Protein AF-A0A5B6VY04-F1 (afdb_monomer)

Structure (mmCIF, N/CA/C/O backbone):
data_AF-A0A5B6VY04-F1
#
_entry.id   AF-A0A5B6VY04-F1
#
loop_
_atom_site.group_PDB
_atom_site.id
_atom_site.type_symbol
_atom_site.label_atom_id
_atom_site.label_alt_id
_atom_site.label_comp_id
_atom_site.label_asym_id
_atom_site.label_entity_id
_atom_site.label_seq_id
_atom_site.pdbx_PDB_ins_code
_atom_site.Cartn_x
_atom_site.Cartn_y
_atom_site.Cartn_z
_atom_site.occupancy
_atom_site.B_iso_or_equiv
_atom_site.auth_seq_id
_atom_site.auth_comp_id
_atom_site.auth_asym_id
_atom_site.auth_atom_id
_atom_site.pdbx_PDB_model_num
ATOM 1 N N . MET A 1 1 ? 20.779 -2.664 -27.221 1.00 82.69 1 MET A N 1
ATOM 2 C CA . MET A 1 1 ? 20.864 -3.808 -26.278 1.00 82.69 1 MET A CA 1
ATOM 3 C C . MET A 1 1 ? 19.787 -3.794 -25.180 1.00 82.69 1 MET A C 1
ATOM 5 O O . MET A 1 1 ? 19.061 -4.775 -25.083 1.00 82.69 1 MET A O 1
ATOM 9 N N . LYS A 1 2 ? 19.597 -2.709 -24.399 1.00 83.19 2 LYS A N 1
ATOM 10 C CA . LYS A 1 2 ? 18.601 -2.647 -23.292 1.00 83.19 2 LYS A CA 1
ATOM 11 C C . LYS A 1 2 ? 17.165 -3.056 -23.679 1.00 83.19 2 LYS A C 1
ATOM 13 O O . LYS A 1 2 ? 16.567 -3.862 -22.976 1.00 83.19 2 LYS A O 1
ATOM 18 N N . ALA A 1 3 ? 16.623 -2.553 -24.791 1.00 85.31 3 ALA A N 1
ATOM 19 C CA . ALA A 1 3 ? 15.257 -2.883 -25.227 1.00 85.31 3 ALA A CA 1
ATOM 20 C C . ALA A 1 3 ? 15.084 -4.369 -25.603 1.00 85.31 3 ALA A C 1
ATOM 22 O O . ALA A 1 3 ? 14.096 -4.995 -25.230 1.00 85.31 3 ALA A O 1
ATOM 23 N N . ILE A 1 4 ? 16.084 -4.946 -26.279 1.00 89.31 4 ILE A N 1
ATOM 24 C CA . ILE A 1 4 ? 16.103 -6.364 -26.671 1.00 89.31 4 ILE A CA 1
ATOM 25 C C . ILE A 1 4 ? 16.145 -7.257 -25.424 1.00 89.31 4 ILE A C 1
ATOM 27 O O . ILE A 1 4 ? 15.374 -8.207 -25.324 1.00 89.31 4 ILE A O 1
ATOM 31 N N . MET A 1 5 ? 16.981 -6.913 -24.437 1.00 91.88 5 MET A N 1
ATOM 32 C CA . MET A 1 5 ? 17.052 -7.647 -23.170 1.00 91.88 5 MET A CA 1
ATOM 33 C C . MET A 1 5 ? 15.752 -7.546 -22.369 1.00 91.88 5 MET A C 1
ATOM 35 O O . MET A 1 5 ? 15.272 -8.558 -21.868 1.00 91.88 5 MET A O 1
ATOM 39 N N . ARG A 1 6 ? 15.128 -6.361 -22.304 1.00 86.56 6 ARG A N 1
ATOM 40 C CA . ARG A 1 6 ? 13.815 -6.209 -21.660 1.00 86.56 6 ARG A CA 1
ATOM 41 C C . ARG A 1 6 ? 12.765 -7.101 -22.317 1.00 86.56 6 ARG A C 1
ATOM 43 O O . ARG A 1 6 ? 12.099 -7.844 -21.615 1.00 86.56 6 ARG A O 1
ATOM 50 N N . ARG A 1 7 ? 12.666 -7.099 -23.650 1.00 85.06 7 ARG A N 1
ATOM 51 C CA . ARG A 1 7 ? 11.700 -7.944 -24.373 1.00 85.06 7 ARG A CA 1
ATOM 52 C C . ARG A 1 7 ? 11.934 -9.444 -24.157 1.00 85.06 7 ARG A C 1
ATOM 54 O O . ARG A 1 7 ? 10.979 -10.209 -24.198 1.00 85.06 7 ARG A O 1
ATOM 61 N N . ARG A 1 8 ? 13.187 -9.863 -23.954 1.00 91.50 8 ARG A N 1
ATOM 62 C CA . ARG A 1 8 ? 13.555 -11.273 -23.766 1.00 91.50 8 ARG A CA 1
ATOM 63 C C . ARG A 1 8 ? 13.350 -11.772 -22.335 1.00 91.50 8 ARG A C 1
ATOM 65 O O . ARG A 1 8 ? 12.993 -12.929 -22.159 1.00 91.50 8 ARG A O 1
ATOM 72 N N . PHE A 1 9 ? 13.608 -10.925 -21.340 1.00 91.44 9 PHE A N 1
ATOM 73 C CA . PHE A 1 9 ? 13.676 -11.338 -19.934 1.00 91.44 9 PHE A CA 1
ATOM 74 C C . PHE A 1 9 ? 12.564 -10.769 -19.050 1.00 91.44 9 PHE A C 1
ATOM 76 O O . PHE A 1 9 ? 12.392 -11.241 -17.931 1.00 91.44 9 PHE A O 1
ATOM 83 N N . ILE A 1 10 ? 11.808 -9.774 -19.519 1.00 89.88 10 ILE A N 1
ATOM 84 C CA . ILE A 1 10 ? 10.696 -9.186 -18.768 1.00 89.88 10 ILE A CA 1
ATOM 85 C C . ILE A 1 10 ? 9.379 -9.691 -19.364 1.00 89.88 10 ILE A C 1
ATOM 87 O O . ILE A 1 10 ? 9.084 -9.388 -20.523 1.00 89.88 10 ILE A O 1
ATOM 91 N N . PRO A 1 11 ? 8.564 -10.430 -18.593 1.00 92.31 11 PRO A N 1
ATOM 92 C CA . PRO A 1 11 ? 7.239 -10.832 -19.037 1.00 92.31 11 PRO A CA 1
ATOM 93 C C . PRO A 1 11 ? 6.344 -9.630 -19.360 1.00 92.31 11 PRO A C 1
ATOM 95 O O . PRO A 1 11 ? 6.415 -8.589 -18.708 1.00 92.31 11 PRO A O 1
ATOM 98 N N . ASN A 1 12 ? 5.435 -9.790 -20.323 1.00 87.81 12 ASN A N 1
ATOM 99 C CA . ASN A 1 12 ? 4.486 -8.741 -20.720 1.00 87.81 12 ASN A CA 1
ATOM 100 C C . ASN A 1 12 ? 3.557 -8.278 -19.576 1.00 87.81 12 ASN A C 1
ATOM 102 O O . ASN A 1 12 ? 3.060 -7.156 -19.606 1.00 87.81 12 ASN A O 1
ATOM 106 N N . TYR A 1 13 ? 3.356 -9.108 -18.550 1.00 90.62 13 TYR A N 1
ATOM 107 C CA . TYR A 1 13 ? 2.556 -8.801 -17.363 1.00 90.62 13 TYR A CA 1
ATOM 108 C C . TYR A 1 13 ? 3.348 -8.157 -16.215 1.00 90.62 13 TYR A C 1
ATOM 110 O O . TYR A 1 13 ? 2.749 -7.778 -15.212 1.00 90.62 13 TYR A O 1
ATOM 118 N N . TYR A 1 14 ? 4.668 -7.985 -16.345 1.00 90.38 14 TYR A N 1
ATOM 119 C CA . TYR A 1 14 ? 5.529 -7.487 -15.266 1.00 90.38 14 TYR A CA 1
ATOM 120 C C . TYR A 1 14 ? 5.067 -6.138 -14.701 1.00 90.38 14 TYR A C 1
ATOM 122 O O . TYR A 1 14 ? 4.967 -5.970 -13.488 1.00 90.38 14 TYR A O 1
AT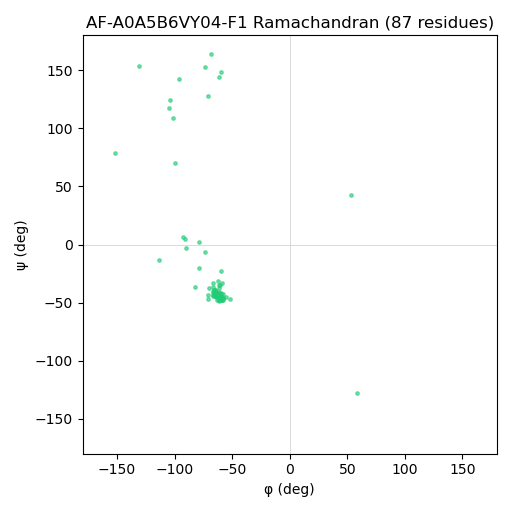OM 130 N N . GLN A 1 15 ? 4.717 -5.194 -15.577 1.00 89.44 15 GLN A N 1
ATOM 131 C CA . GLN A 1 15 ? 4.245 -3.875 -15.155 1.00 89.44 15 GLN A CA 1
ATOM 132 C C . GLN A 1 15 ? 2.917 -3.955 -14.390 1.00 89.44 15 GLN A C 1
ATOM 134 O O . GLN A 1 15 ? 2.727 -3.271 -13.388 1.00 89.44 15 GLN A O 1
ATOM 139 N N . ARG A 1 16 ? 2.003 -4.822 -14.839 1.00 91.56 16 ARG A N 1
ATOM 140 C CA . ARG A 1 16 ? 0.719 -5.049 -14.166 1.00 91.56 16 ARG A CA 1
ATOM 141 C C . ARG A 1 16 ? 0.931 -5.624 -12.769 1.00 91.56 16 ARG A C 1
ATOM 143 O O . ARG A 1 16 ? 0.265 -5.192 -11.835 1.00 91.56 16 ARG A O 1
ATOM 150 N N . ASP A 1 17 ? 1.861 -6.560 -12.622 1.00 94.25 17 ASP A N 1
ATOM 151 C CA . ASP A 1 17 ? 2.173 -7.165 -11.328 1.00 94.25 17 ASP A CA 1
ATOM 152 C C . ASP A 1 17 ? 2.804 -6.157 -10.363 1.00 94.25 17 ASP A C 1
ATOM 154 O O . ASP A 1 17 ? 2.495 -6.180 -9.174 1.00 94.25 17 ASP A O 1
ATOM 158 N N . LEU A 1 18 ? 3.647 -5.245 -10.858 1.00 92.44 18 LEU A N 1
ATOM 159 C CA . LEU A 1 18 ? 4.193 -4.148 -10.055 1.00 92.44 18 LEU A CA 1
ATOM 160 C C . LEU A 1 18 ? 3.099 -3.196 -9.569 1.00 92.44 18 LEU A C 1
ATOM 162 O O . LEU A 1 18 ? 3.029 -2.912 -8.375 1.00 92.44 18 LEU A O 1
ATOM 166 N N . ASN A 1 19 ? 2.211 -2.768 -10.467 1.00 89.50 19 ASN A N 1
ATOM 167 C CA . ASN A 1 19 ? 1.086 -1.906 -10.107 1.00 89.50 19 ASN A CA 1
ATOM 168 C C . ASN A 1 19 ? 0.164 -2.597 -9.097 1.00 89.50 19 ASN A C 1
ATOM 170 O O . ASN A 1 19 ? -0.244 -1.987 -8.113 1.00 89.50 19 ASN A O 1
ATOM 174 N N . LYS A 1 20 ? -0.122 -3.888 -9.301 1.00 91.56 20 LYS A N 1
ATOM 175 C CA . LYS A 1 20 ? -0.933 -4.676 -8.372 1.00 91.56 20 LYS A CA 1
ATOM 176 C C . LYS A 1 20 ? -0.273 -4.766 -6.998 1.00 91.56 20 LYS A C 1
ATOM 178 O O . LYS A 1 20 ? -0.953 -4.550 -6.006 1.00 91.56 20 LYS A O 1
ATOM 183 N N . LYS A 1 21 ? 1.037 -5.034 -6.936 1.00 91.38 21 LYS A N 1
ATOM 184 C CA . LYS A 1 21 ? 1.791 -5.063 -5.672 1.00 91.38 21 LYS A CA 1
ATOM 185 C C . LYS A 1 21 ? 1.703 -3.737 -4.922 1.00 91.38 21 LYS A C 1
ATOM 187 O O . LYS A 1 21 ? 1.512 -3.771 -3.715 1.00 91.38 21 LYS A O 1
ATOM 192 N N . LEU A 1 22 ? 1.818 -2.608 -5.625 1.00 89.38 22 LEU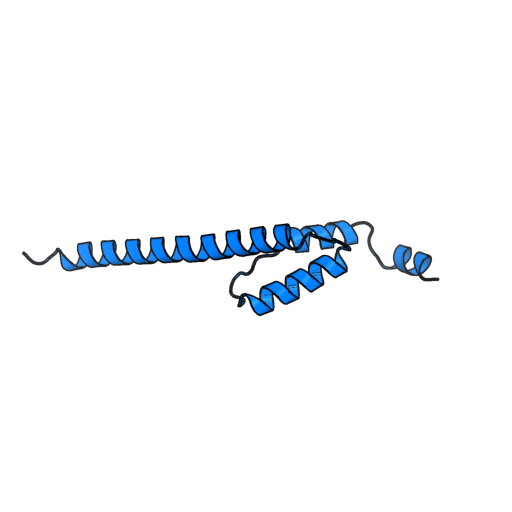 A N 1
ATOM 193 C CA . LEU A 1 22 ? 1.671 -1.279 -5.026 1.00 89.38 22 LEU A CA 1
ATOM 194 C C . LEU A 1 22 ? 0.242 -1.047 -4.507 1.00 89.38 22 LEU A C 1
ATOM 196 O O . LEU A 1 22 ? 0.070 -0.588 -3.387 1.00 89.38 22 LEU A O 1
ATOM 200 N N . GLN A 1 23 ? -0.782 -1.413 -5.285 1.00 87.31 23 GLN A N 1
ATOM 201 C CA . GLN A 1 23 ? -2.189 -1.236 -4.899 1.00 87.31 23 GLN A CA 1
ATOM 202 C C . GLN A 1 23 ? -2.617 -2.107 -3.716 1.00 87.31 23 GLN A C 1
ATOM 204 O O . GLN A 1 23 ? -3.477 -1.706 -2.940 1.00 87.31 23 GLN A O 1
ATOM 209 N N . THR A 1 24 ? -2.055 -3.309 -3.591 1.00 90.25 24 THR A N 1
ATOM 210 C CA . THR A 1 24 ? -2.349 -4.224 -2.480 1.00 90.25 24 THR A CA 1
ATOM 211 C C . THR A 1 24 ? -1.379 -4.061 -1.313 1.00 90.25 24 THR A C 1
ATOM 213 O O . THR A 1 24 ? -1.386 -4.896 -0.409 1.00 90.25 24 THR A O 1
ATOM 216 N N . LEU A 1 25 ? -0.491 -3.064 -1.354 1.00 89.81 25 LEU A N 1
ATOM 217 C CA . LEU A 1 25 ? 0.455 -2.822 -0.278 1.00 89.81 25 LEU A CA 1
ATOM 218 C C . LEU A 1 25 ? -0.299 -2.272 0.935 1.00 89.81 25 LEU A C 1
ATOM 220 O O . LEU A 1 25 ? -1.032 -1.295 0.832 1.00 89.81 25 LEU A O 1
ATOM 224 N N . THR A 1 26 ? -0.094 -2.912 2.079 1.00 89.44 26 THR A N 1
ATOM 225 C CA . THR A 1 26 ? -0.647 -2.509 3.375 1.00 89.44 26 THR A CA 1
ATOM 226 C C . THR A 1 26 ? 0.473 -2.497 4.407 1.00 89.44 26 THR A C 1
ATOM 228 O O . THR A 1 26 ? 1.430 -3.276 4.293 1.00 89.44 26 THR A O 1
ATOM 231 N N . GLN A 1 27 ? 0.331 -1.691 5.453 1.00 87.38 27 GLN A N 1
ATOM 232 C CA . GLN A 1 27 ? 1.251 -1.644 6.585 1.00 87.38 27 GLN A CA 1
ATOM 233 C C . GLN A 1 27 ? 1.367 -3.019 7.264 1.00 87.38 27 GLN A C 1
ATOM 235 O O . GLN A 1 27 ? 2.472 -3.503 7.529 1.00 87.38 27 GLN A O 1
ATOM 240 N N . GLY A 1 28 ? 0.231 -3.682 7.509 1.00 87.12 28 GLY A N 1
ATOM 241 C CA . GLY A 1 28 ? 0.189 -4.931 8.272 1.00 87.12 28 GLY A CA 1
ATOM 242 C C . GLY A 1 28 ? 0.777 -4.741 9.675 1.00 87.12 28 GLY A C 1
ATOM 243 O O . GLY A 1 28 ? 0.398 -3.816 10.384 1.00 87.12 28 GLY A O 1
ATOM 244 N N . ASN A 1 29 ? 1.737 -5.588 10.056 1.00 87.19 29 ASN A N 1
ATOM 245 C CA . ASN A 1 29 ? 2.423 -5.511 11.356 1.00 87.19 29 ASN A CA 1
ATOM 246 C C . ASN A 1 29 ? 3.702 -4.650 11.332 1.00 87.19 29 ASN A C 1
ATOM 248 O O . ASN A 1 29 ? 4.441 -4.625 12.316 1.00 87.19 29 ASN A O 1
ATOM 252 N N . LYS A 1 30 ? 4.019 -3.997 10.207 1.00 88.25 30 LYS A N 1
ATOM 253 C CA . LYS A 1 30 ? 5.218 -3.155 10.087 1.00 88.25 30 LYS A CA 1
ATOM 254 C C . LYS A 1 30 ? 5.010 -1.852 10.851 1.00 88.25 30 LYS A C 1
ATOM 256 O O . LYS A 1 30 ? 3.885 -1.363 10.977 1.00 88.25 30 LYS A O 1
ATOM 261 N N . ASN A 1 31 ? 6.097 -1.246 11.317 1.00 87.94 31 ASN A N 1
ATOM 262 C CA . ASN A 1 31 ? 6.027 0.146 11.748 1.00 87.94 31 ASN A CA 1
ATOM 263 C C . ASN A 1 31 ? 5.796 1.065 10.526 1.00 87.94 31 ASN A C 1
ATOM 265 O O . ASN A 1 31 ? 5.964 0.664 9.371 1.00 87.94 31 ASN A O 1
ATOM 269 N N . VAL A 1 32 ? 5.387 2.303 10.799 1.00 84.69 32 VAL A N 1
ATOM 270 C CA . VAL A 1 32 ? 5.027 3.295 9.773 1.00 84.69 32 VAL A CA 1
ATOM 271 C C . VAL A 1 32 ? 6.216 3.623 8.858 1.00 84.69 32 VAL A C 1
ATOM 273 O O . VAL A 1 32 ? 6.027 3.820 7.660 1.00 84.69 32 VAL A O 1
ATOM 276 N N . GLU A 1 33 ? 7.438 3.643 9.395 1.00 88.25 33 GLU A N 1
ATOM 277 C CA . GLU A 1 33 ? 8.651 3.989 8.649 1.00 88.25 33 GLU A CA 1
ATOM 278 C C . GLU A 1 33 ? 9.042 2.900 7.638 1.00 88.25 33 GLU A C 1
ATOM 280 O O . GLU A 1 33 ? 9.298 3.196 6.470 1.00 88.25 33 GLU A O 1
ATOM 285 N N . ASP A 1 34 ? 9.047 1.636 8.059 1.00 92.19 34 ASP A N 1
ATOM 286 C CA . ASP A 1 34 ? 9.368 0.496 7.198 1.00 92.19 34 ASP A CA 1
ATOM 287 C C . ASP A 1 34 ? 8.326 0.332 6.091 1.00 92.19 34 ASP A C 1
ATOM 289 O O . ASP A 1 34 ? 8.670 0.078 4.934 1.00 92.19 34 ASP A O 1
ATOM 293 N N . TYR A 1 35 ? 7.052 0.548 6.423 1.00 90.56 35 TYR A N 1
ATOM 294 C CA . TYR A 1 35 ? 5.980 0.576 5.436 1.00 90.56 35 TYR A CA 1
ATOM 295 C C . TYR A 1 35 ? 6.171 1.702 4.408 1.00 90.56 35 TYR A C 1
ATOM 297 O O . TYR A 1 35 ? 6.066 1.453 3.206 1.00 90.56 35 TYR A O 1
ATOM 305 N N . HIS A 1 36 ? 6.521 2.913 4.855 1.00 88.06 36 HIS A N 1
ATOM 306 C CA . HIS A 1 36 ? 6.782 4.046 3.963 1.00 88.06 36 HIS A CA 1
ATOM 307 C C . HIS A 1 36 ? 7.922 3.762 2.986 1.00 88.06 36 HIS A C 1
ATOM 309 O O . HIS A 1 36 ? 7.756 3.944 1.780 1.00 88.06 36 HIS A O 1
ATOM 315 N N . LYS A 1 37 ? 9.051 3.244 3.480 1.00 92.12 37 LYS A N 1
ATOM 316 C CA . LYS A 1 37 ? 10.202 2.892 2.635 1.00 92.12 37 LYS A CA 1
ATOM 317 C C . LYS A 1 37 ? 9.833 1.852 1.577 1.00 92.12 37 LYS A C 1
ATOM 319 O O . LYS A 1 37 ? 10.224 1.975 0.417 1.00 92.12 37 LYS A O 1
ATOM 324 N N . GLU A 1 38 ? 9.075 0.822 1.950 1.00 92.69 38 GLU A N 1
ATOM 325 C CA . GLU A 1 38 ? 8.645 -0.209 1.001 1.00 92.69 38 GLU A CA 1
ATOM 326 C C . GLU A 1 38 ? 7.698 0.346 -0.067 1.00 92.69 38 GLU A C 1
ATOM 328 O O . GLU A 1 38 ? 7.819 0.001 -1.246 1.00 92.69 38 GLU A O 1
ATOM 333 N N . MET A 1 39 ? 6.798 1.241 0.331 1.00 90.69 39 MET A N 1
ATOM 334 C CA . MET A 1 39 ? 5.894 1.932 -0.576 1.00 90.69 39 MET A CA 1
ATOM 335 C C . MET A 1 39 ? 6.653 2.826 -1.565 1.00 90.69 39 MET A C 1
ATOM 337 O O . MET A 1 39 ? 6.391 2.745 -2.764 1.00 90.69 39 MET A O 1
ATOM 341 N N . GLU A 1 40 ? 7.644 3.603 -1.115 1.00 90.88 40 GLU A N 1
ATOM 342 C CA . GLU A 1 40 ? 8.515 4.394 -2.001 1.00 90.88 40 GLU A CA 1
ATOM 343 C C . GLU A 1 40 ? 9.234 3.512 -3.028 1.00 90.88 40 GLU A C 1
ATOM 345 O O . GLU A 1 40 ? 9.221 3.792 -4.230 1.00 90.88 40 GLU A O 1
ATOM 350 N N . ILE A 1 41 ? 9.793 2.384 -2.583 1.00 92.56 41 ILE A N 1
ATOM 351 C CA . ILE A 1 41 ? 10.441 1.413 -3.472 1.00 92.56 41 ILE A CA 1
ATOM 352 C C . ILE A 1 41 ? 9.440 0.841 -4.488 1.00 92.56 41 ILE A C 1
ATOM 354 O O . ILE A 1 41 ? 9.783 0.659 -5.662 1.00 92.56 41 ILE A O 1
ATOM 358 N N . ALA A 1 42 ? 8.214 0.536 -4.061 1.00 91.75 42 ALA A N 1
ATOM 359 C CA . ALA A 1 42 ? 7.170 0.011 -4.934 1.00 91.75 42 ALA A CA 1
ATOM 360 C C . ALA A 1 42 ? 6.731 1.040 -5.991 1.00 91.75 42 ALA A C 1
ATOM 362 O O . ALA A 1 42 ? 6.613 0.671 -7.161 1.00 91.75 4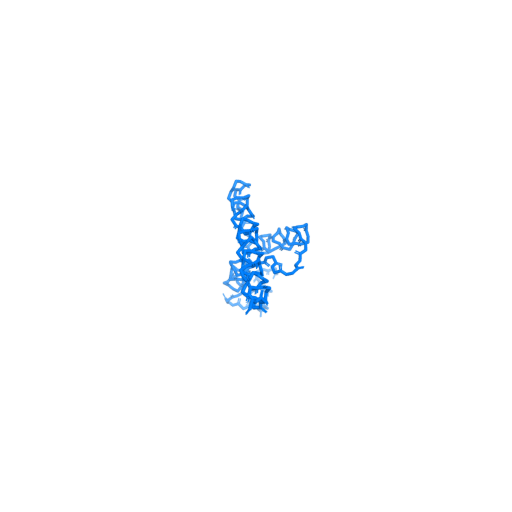2 ALA A O 1
ATOM 363 N N . MET A 1 43 ? 6.582 2.316 -5.620 1.00 91.00 43 MET A N 1
ATOM 364 C CA . MET A 1 43 ? 6.266 3.414 -6.546 1.00 91.00 43 MET A CA 1
ATOM 365 C C . MET A 1 43 ? 7.358 3.603 -7.603 1.00 91.00 43 MET A C 1
ATOM 367 O O . MET A 1 43 ? 7.061 3.597 -8.800 1.00 91.00 43 MET A O 1
ATOM 371 N N . ILE A 1 44 ? 8.631 3.646 -7.186 1.00 91.62 44 ILE A N 1
ATOM 372 C CA . ILE A 1 44 ? 9.777 3.760 -8.104 1.00 91.62 44 ILE A CA 1
ATOM 373 C C . ILE A 1 44 ? 9.798 2.588 -9.091 1.00 91.62 44 ILE A C 1
ATOM 375 O O . ILE A 1 44 ? 9.977 2.777 -10.294 1.00 91.62 44 ILE A O 1
ATOM 379 N N . ARG A 1 45 ? 9.586 1.356 -8.607 1.00 90.75 45 ARG A N 1
ATOM 380 C CA . ARG A 1 45 ? 9.566 0.161 -9.468 1.00 90.75 45 ARG A CA 1
ATOM 381 C C . ARG A 1 45 ? 8.405 0.182 -10.453 1.00 90.75 45 ARG A C 1
ATOM 383 O O . ARG A 1 45 ? 8.602 -0.192 -11.606 1.00 90.75 45 ARG A O 1
ATOM 390 N N . ALA A 1 46 ? 7.227 0.609 -10.006 1.00 89.94 46 ALA A N 1
ATOM 391 C CA . ALA A 1 46 ? 6.039 0.756 -10.836 1.00 89.94 46 ALA A CA 1
ATOM 392 C C . ALA A 1 46 ? 6.114 1.972 -11.779 1.00 89.94 46 ALA A C 1
ATOM 394 O O . ALA A 1 46 ? 5.257 2.101 -12.649 1.00 89.94 46 ALA A O 1
ATOM 395 N N . ASN A 1 47 ? 7.140 2.824 -11.665 1.00 88.50 47 ASN A N 1
ATOM 396 C CA . ASN A 1 47 ? 7.245 4.087 -12.398 1.00 88.50 47 ASN A CA 1
ATOM 397 C C . ASN A 1 47 ? 5.990 4.960 -12.198 1.00 88.50 47 ASN A C 1
ATOM 399 O O . ASN A 1 47 ? 5.439 5.513 -13.151 1.00 88.50 47 ASN A O 1
ATOM 403 N N . VAL A 1 48 ? 5.515 5.005 -10.953 1.00 84.06 48 VAL A N 1
ATOM 404 C CA . VAL A 1 48 ? 4.377 5.807 -10.514 1.00 84.06 48 VAL A CA 1
ATOM 405 C C . VAL A 1 48 ? 4.920 7.005 -9.750 1.00 84.06 48 VAL A C 1
ATOM 407 O O . VAL A 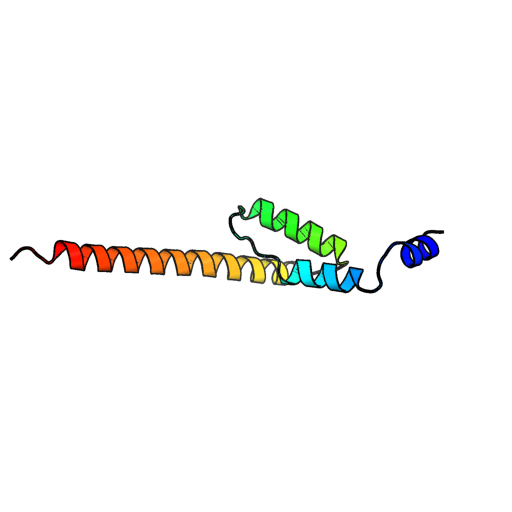1 48 ? 5.651 6.838 -8.776 1.00 84.06 48 VAL A O 1
ATOM 410 N N . GLU A 1 49 ? 4.537 8.199 -10.184 1.00 81.50 49 GLU A N 1
ATOM 411 C CA . GLU A 1 49 ? 4.692 9.423 -9.406 1.00 81.50 49 GLU A CA 1
ATOM 412 C C . GLU A 1 49 ? 3.330 9.754 -8.799 1.00 81.50 49 GLU A C 1
ATOM 414 O O . GLU A 1 49 ? 2.384 10.095 -9.509 1.00 81.50 49 GLU A O 1
ATOM 419 N N . GLU A 1 50 ? 3.210 9.591 -7.485 1.00 78.75 50 GLU A N 1
ATOM 420 C CA . GLU A 1 50 ? 2.053 10.065 -6.733 1.00 78.75 50 GLU A CA 1
ATOM 421 C C . GLU A 1 50 ? 2.361 11.424 -6.118 1.00 78.75 50 GLU A C 1
ATOM 423 O O . GLU A 1 50 ? 3.464 11.673 -5.628 1.00 78.75 50 GLU A O 1
ATOM 428 N N . ASP A 1 51 ? 1.355 12.297 -6.098 1.00 81.88 51 ASP A N 1
ATOM 429 C CA . ASP A 1 51 ? 1.451 13.528 -5.331 1.00 81.88 51 ASP A CA 1
ATOM 430 C C . ASP A 1 51 ? 1.626 13.212 -3.837 1.00 81.88 51 ASP A C 1
ATOM 432 O O . ASP A 1 51 ? 1.036 12.272 -3.283 1.00 81.88 51 ASP A O 1
ATOM 436 N N . ARG A 1 52 ? 2.413 14.045 -3.154 1.00 72.94 52 ARG A N 1
ATOM 437 C CA . ARG A 1 52 ? 2.702 13.883 -1.726 1.00 72.94 52 ARG A CA 1
ATOM 438 C C . ARG A 1 52 ? 1.420 13.898 -0.893 1.00 72.94 52 ARG A C 1
ATOM 440 O O . ARG A 1 52 ? 1.341 13.193 0.114 1.00 72.94 52 ARG A O 1
ATOM 447 N N . LYS A 1 53 ? 0.408 14.669 -1.307 1.00 75.69 53 LYS A N 1
ATOM 448 C CA . LYS A 1 53 ? -0.892 14.711 -0.631 1.00 75.69 53 LYS A CA 1
ATOM 449 C C . LYS A 1 53 ? -1.641 13.386 -0.761 1.00 75.69 53 LYS A C 1
ATOM 451 O O . LYS A 1 53 ? -2.127 12.886 0.247 1.00 75.69 53 LYS A O 1
ATOM 456 N N . ALA A 1 54 ? -1.669 12.788 -1.953 1.00 80.19 54 ALA A N 1
ATOM 457 C CA . ALA A 1 54 ? -2.313 11.492 -2.185 1.00 80.19 54 ALA A CA 1
ATOM 458 C C . ALA A 1 54 ? -1.650 10.377 -1.359 1.00 80.19 54 ALA A C 1
ATOM 460 O O . ALA A 1 54 ? -2.328 9.573 -0.718 1.00 80.19 54 ALA A O 1
ATOM 461 N N . THR A 1 55 ? -0.316 10.395 -1.295 1.00 80.00 55 THR A N 1
ATOM 462 C CA . THR A 1 55 ? 0.449 9.494 -0.425 1.00 80.00 55 THR A CA 1
ATOM 463 C C . THR A 1 55 ? 0.054 9.659 1.048 1.00 80.00 55 THR A C 1
ATOM 465 O O . THR A 1 55 ? -0.188 8.674 1.747 1.00 80.00 55 THR A O 1
ATOM 468 N N . MET A 1 56 ? -0.044 10.905 1.522 1.00 75.31 56 MET A N 1
ATOM 469 C CA . MET A 1 56 ? -0.402 11.218 2.907 1.00 75.31 56 MET A CA 1
ATOM 470 C C . MET A 1 56 ? -1.844 10.818 3.246 1.00 75.31 56 MET A C 1
ATOM 472 O O . MET A 1 56 ? -2.092 10.280 4.321 1.00 75.31 56 MET A O 1
ATOM 476 N N . GLU A 1 57 ? -2.796 11.036 2.336 1.00 83.81 57 GLU A N 1
ATOM 477 C CA . GLU A 1 57 ? -4.195 10.632 2.518 1.00 83.81 57 GLU A CA 1
ATOM 478 C C . GLU A 1 57 ? -4.326 9.112 2.684 1.00 83.81 57 GLU A C 1
ATOM 480 O O . GLU A 1 57 ? -5.028 8.655 3.590 1.00 83.81 57 GLU A O 1
ATOM 485 N N . ARG A 1 58 ? -3.591 8.324 1.884 1.00 81.56 58 ARG A N 1
ATOM 486 C CA . ARG A 1 58 ? -3.529 6.860 2.038 1.00 81.56 58 ARG A CA 1
ATOM 487 C C . ARG A 1 58 ? -2.978 6.459 3.410 1.00 81.56 58 ARG A C 1
ATOM 489 O O . ARG A 1 58 ? -3.591 5.641 4.092 1.00 81.56 58 ARG A O 1
ATOM 496 N N . PHE A 1 59 ? -1.867 7.066 3.832 1.00 80.94 59 PHE A N 1
ATOM 497 C CA . PHE A 1 59 ? -1.262 6.818 5.146 1.00 80.94 59 PHE A CA 1
ATOM 498 C C . PHE A 1 59 ? -2.224 7.110 6.301 1.00 80.94 59 PHE A C 1
ATOM 500 O O . PHE A 1 59 ? -2.392 6.292 7.206 1.00 80.94 59 PHE A O 1
ATOM 507 N N . LEU A 1 60 ? -2.880 8.270 6.261 1.00 81.38 60 LEU A N 1
ATOM 508 C CA . LEU A 1 60 ? -3.818 8.689 7.299 1.00 81.38 60 LEU A CA 1
ATOM 509 C C . LEU A 1 60 ? -5.048 7.784 7.358 1.00 81.38 60 LEU A C 1
ATOM 511 O O . LEU A 1 60 ? -5.509 7.470 8.454 1.00 81.38 60 LEU A O 1
ATOM 515 N N . ALA A 1 61 ? -5.564 7.340 6.209 1.00 83.81 61 ALA A N 1
ATOM 516 C CA . ALA A 1 61 ? -6.688 6.412 6.163 1.00 83.81 61 ALA A CA 1
ATOM 517 C C . ALA A 1 61 ? -6.352 5.080 6.854 1.00 83.81 61 ALA A C 1
ATOM 519 O O . ALA A 1 61 ? -7.155 4.568 7.635 1.00 83.81 61 ALA A O 1
ATOM 520 N N . GLU A 1 62 ? -5.157 4.539 6.618 1.00 80.75 62 GLU A N 1
ATOM 521 C CA . GLU A 1 62 ? -4.731 3.264 7.199 1.00 80.75 62 GLU A CA 1
ATOM 522 C C . GLU A 1 62 ? -4.472 3.372 8.711 1.00 80.75 62 GLU A C 1
ATOM 524 O O . GLU A 1 62 ? -4.983 2.555 9.480 1.00 80.75 62 GLU A O 1
ATOM 529 N N . ILE A 1 63 ? -3.805 4.441 9.165 1.00 80.62 63 ILE A N 1
ATOM 530 C CA . ILE A 1 63 ? -3.610 4.714 10.600 1.00 80.62 63 ILE A CA 1
ATOM 531 C C . ILE A 1 63 ? -4.955 4.928 11.303 1.00 80.62 63 ILE A C 1
ATOM 533 O O . ILE A 1 63 ? -5.199 4.356 12.366 1.00 80.62 63 ILE A O 1
ATOM 537 N N . ALA A 1 64 ? -5.859 5.714 10.711 1.00 83.25 64 ALA A N 1
ATOM 538 C CA . ALA A 1 64 ? -7.184 5.942 11.278 1.00 83.25 64 ALA A CA 1
ATOM 539 C C . ALA A 1 64 ? -7.982 4.638 11.411 1.00 83.25 64 ALA A C 1
ATOM 541 O O . ALA A 1 64 ? -8.726 4.480 12.380 1.00 83.25 64 ALA A O 1
ATOM 542 N N . ASN A 1 65 ? -7.821 3.693 10.481 1.00 83.12 65 ASN A N 1
ATOM 543 C CA . ASN A 1 65 ? -8.448 2.378 10.579 1.00 83.12 65 ASN A CA 1
ATOM 544 C C . ASN A 1 65 ? -7.883 1.563 11.751 1.00 83.12 65 ASN A C 1
ATOM 546 O O . ASN A 1 65 ? -8.667 0.988 12.505 1.00 83.12 65 ASN A O 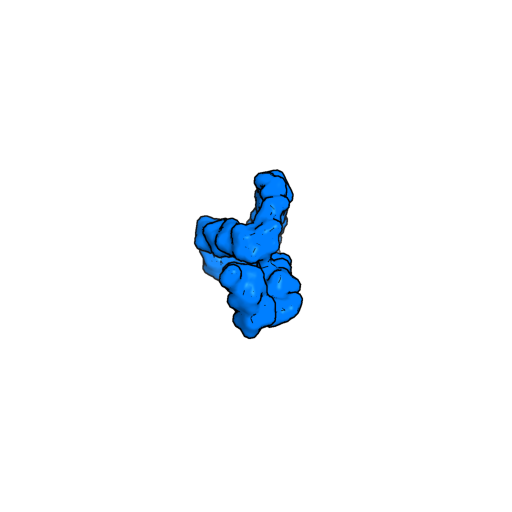1
ATOM 550 N N . VAL A 1 66 ? -6.560 1.564 11.959 1.00 81.50 66 VAL A N 1
ATOM 551 C CA . VAL A 1 66 ? -5.922 0.880 13.100 1.00 81.50 66 VAL A CA 1
ATOM 552 C C . VAL A 1 66 ? -6.398 1.464 14.433 1.00 81.50 66 VAL A C 1
ATOM 554 O O . VAL A 1 66 ? -6.842 0.716 15.302 1.00 81.50 66 VAL A O 1
ATOM 557 N N . VAL A 1 67 ? -6.388 2.794 14.574 1.00 82.06 67 VAL A N 1
ATOM 558 C CA . VAL A 1 67 ? -6.833 3.476 15.803 1.00 82.06 67 VAL A CA 1
ATOM 559 C C . VAL A 1 67 ? -8.307 3.178 16.094 1.00 82.06 67 VAL A C 1
ATOM 561 O O . VAL A 1 67 ? -8.658 2.799 17.210 1.00 82.06 67 VAL A O 1
ATOM 564 N N . LYS A 1 68 ? -9.184 3.273 15.086 1.00 81.94 68 LYS A N 1
ATOM 565 C CA . LYS A 1 68 ? -10.614 2.955 15.248 1.00 81.94 68 LYS A CA 1
ATOM 566 C C . LYS A 1 68 ? -10.844 1.502 15.669 1.00 81.94 68 LYS A C 1
ATOM 568 O O . LYS A 1 68 ? -11.673 1.252 16.543 1.00 81.94 68 LYS A O 1
ATOM 573 N N . LEU A 1 69 ? -10.123 0.553 15.067 1.00 84.62 69 LEU A N 1
ATOM 574 C CA . LEU A 1 69 ? -10.219 -0.864 15.425 1.00 84.62 69 LEU A CA 1
ATOM 575 C C . LEU A 1 69 ? -9.762 -1.113 16.863 1.00 84.62 69 LEU A C 1
ATOM 577 O O . LEU A 1 69 ? -10.443 -1.828 17.596 1.00 84.62 69 LEU A O 1
ATOM 581 N N . GLN A 1 70 ? -8.661 -0.490 17.287 1.00 84.50 70 GLN A N 1
ATOM 582 C CA . GLN A 1 70 ? -8.176 -0.606 18.660 1.00 84.50 70 GLN A CA 1
ATOM 583 C C . GLN A 1 70 ? -9.220 -0.107 19.669 1.00 84.50 70 GLN A C 1
ATOM 585 O O . GLN A 1 70 ? -9.541 -0.823 20.615 1.00 84.50 70 GLN A O 1
ATOM 590 N N . HIS A 1 71 ? -9.826 1.058 19.424 1.00 86.62 71 HIS A N 1
ATOM 591 C CA . HIS A 1 71 ? -10.868 1.606 20.300 1.00 86.62 71 HIS A CA 1
ATOM 592 C C . HIS A 1 71 ? -12.096 0.680 20.390 1.00 86.62 71 HIS A C 1
ATOM 594 O O . HIS A 1 71 ? -12.689 0.523 21.458 1.00 86.62 71 HIS A O 1
ATOM 600 N N .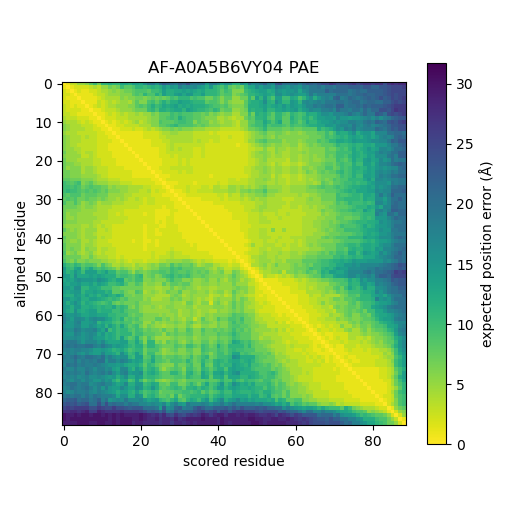 TYR A 1 72 ? -12.479 0.033 19.284 1.00 89.62 72 TYR A N 1
ATOM 601 C CA . TYR A 1 72 ? -13.583 -0.932 19.273 1.00 89.62 72 TYR A CA 1
ATOM 602 C C . TYR A 1 72 ? -13.266 -2.194 20.092 1.00 89.62 72 TYR A C 1
ATOM 604 O O . TYR A 1 72 ? -14.114 -2.686 20.844 1.00 89.62 72 TYR A O 1
ATOM 612 N N . VAL A 1 73 ? -12.038 -2.710 19.982 1.00 90.00 73 VAL A N 1
ATOM 613 C CA . VAL A 1 73 ? -11.568 -3.855 20.779 1.00 90.00 73 VAL A CA 1
ATOM 614 C C . VAL A 1 73 ? -11.534 -3.501 22.267 1.00 90.00 73 VAL A C 1
ATOM 616 O O . VAL A 1 73 ? -12.013 -4.281 23.089 1.00 90.00 73 VAL A O 1
ATOM 619 N N . GLU A 1 74 ? -11.042 -2.315 22.626 1.00 91.56 74 GLU A N 1
ATOM 620 C CA . GLU A 1 74 ? -11.023 -1.833 24.013 1.00 91.56 74 GLU A CA 1
ATOM 621 C C . GLU A 1 74 ? -12.434 -1.725 24.606 1.00 91.56 74 GLU A C 1
ATOM 623 O O . GLU A 1 74 ? -12.682 -2.252 25.693 1.00 91.56 74 GLU A O 1
ATOM 628 N N . LEU A 1 75 ? -13.392 -1.145 23.871 1.00 92.81 75 LEU A N 1
ATOM 629 C CA . LEU A 1 75 ? -14.795 -1.092 24.295 1.00 92.81 75 LEU A CA 1
ATOM 630 C C . LEU A 1 75 ? -15.382 -2.497 24.497 1.00 92.81 75 LEU A C 1
ATOM 632 O O . LEU A 1 75 ? -16.047 -2.762 25.500 1.00 92.81 75 LEU A O 1
ATOM 636 N N . THR A 1 76 ? -15.110 -3.412 23.565 1.00 92.38 76 THR A N 1
ATOM 637 C CA . THR A 1 76 ? -15.568 -4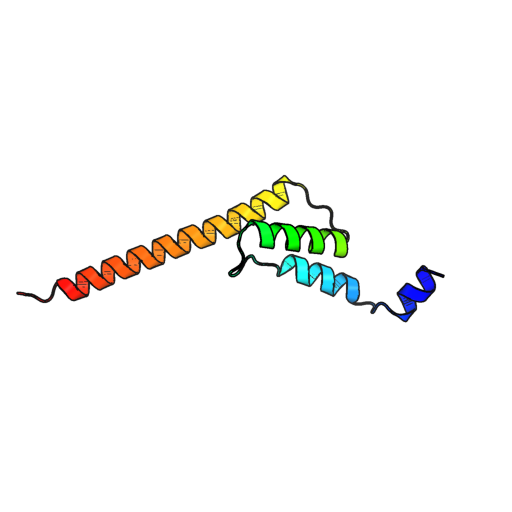.808 23.648 1.00 92.38 76 THR A CA 1
ATOM 638 C C . THR A 1 76 ? -15.026 -5.491 24.906 1.00 92.38 76 THR A C 1
ATOM 640 O O . THR A 1 76 ? -15.769 -6.172 25.617 1.00 92.38 76 THR A O 1
ATOM 643 N N . ASN A 1 77 ? -13.754 -5.251 25.233 1.00 92.75 77 ASN A N 1
ATOM 644 C CA . ASN A 1 77 ? -13.132 -5.763 26.450 1.00 92.75 77 ASN A CA 1
ATOM 645 C C . ASN A 1 77 ? -13.799 -5.192 27.707 1.00 92.75 77 ASN A C 1
ATOM 647 O O . ASN A 1 77 ? -14.109 -5.950 28.626 1.00 92.75 77 ASN A O 1
ATOM 651 N N . MET A 1 78 ? -14.081 -3.885 27.747 1.00 91.88 78 MET A N 1
ATOM 652 C CA . MET A 1 78 ? -14.770 -3.258 28.883 1.00 91.88 78 MET A CA 1
ATOM 653 C C . MET A 1 78 ? -16.164 -3.851 29.116 1.00 91.88 78 MET A C 1
ATOM 655 O O . MET A 1 78 ? -16.510 -4.179 30.252 1.00 91.88 78 MET A O 1
ATOM 659 N N . VAL A 1 79 ? -16.947 -4.044 28.049 1.00 93.12 79 VAL A N 1
ATOM 660 C CA . VAL A 1 79 ? -18.276 -4.671 28.132 1.00 93.12 79 VAL A CA 1
ATOM 661 C C . VAL A 1 79 ? -18.168 -6.102 28.659 1.00 93.12 79 VAL A C 1
ATOM 663 O O . VAL A 1 79 ? -18.921 -6.492 29.552 1.00 93.12 79 VAL A O 1
ATOM 666 N N . HIS A 1 80 ? -17.201 -6.879 28.167 1.00 92.88 80 HIS A N 1
ATOM 667 C CA . HIS A 1 80 ? -16.982 -8.245 28.638 1.00 92.88 80 HIS A CA 1
ATOM 668 C C . HIS A 1 80 ? -16.621 -8.293 30.132 1.00 92.88 80 HIS A C 1
ATOM 670 O O . HIS A 1 80 ? -17.158 -9.117 30.877 1.00 92.88 80 HIS A O 1
ATOM 676 N N . MET A 1 81 ? -15.760 -7.378 30.590 1.00 92.00 81 MET A N 1
ATOM 677 C CA . MET A 1 81 ? -15.383 -7.263 32.002 1.00 92.00 81 MET A CA 1
ATOM 678 C C . MET A 1 81 ? -16.577 -6.872 32.883 1.00 92.00 81 MET A C 1
ATOM 680 O O . MET A 1 81 ? -16.755 -7.466 33.946 1.00 92.00 81 MET A O 1
ATOM 684 N 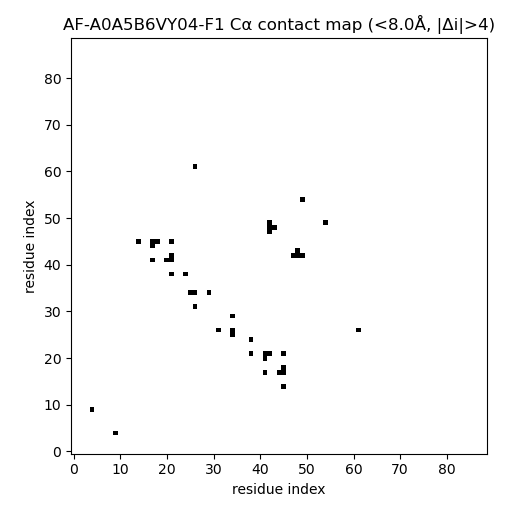N . ALA A 1 82 ? -17.436 -5.952 32.430 1.00 92.31 82 ALA A N 1
ATOM 685 C CA . ALA A 1 82 ? -18.649 -5.561 33.151 1.00 92.31 82 ALA A CA 1
ATOM 686 C C . ALA A 1 82 ? -19.650 -6.724 33.287 1.00 92.31 82 ALA A C 1
ATOM 688 O O . ALA A 1 82 ? -20.183 -6.961 34.369 1.00 92.31 82 ALA A O 1
ATOM 689 N N . ILE A 1 83 ? -19.856 -7.505 32.220 1.00 9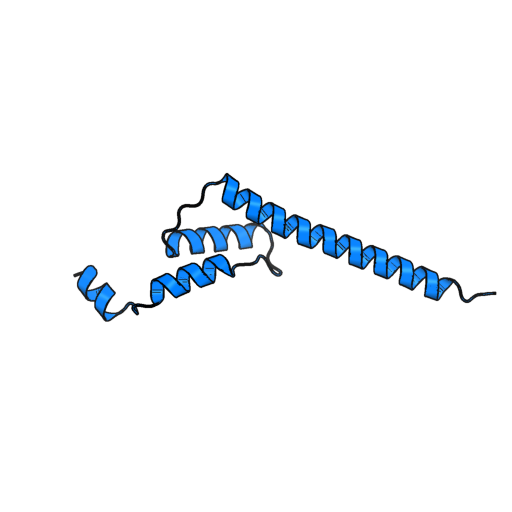2.88 83 ILE A N 1
ATOM 690 C CA . ILE A 1 83 ? -20.729 -8.691 32.246 1.00 92.88 83 ILE A CA 1
ATOM 691 C C . ILE A 1 83 ? -20.179 -9.757 33.203 1.00 92.88 83 ILE A C 1
ATOM 693 O O . ILE A 1 83 ? -20.938 -10.366 33.958 1.00 92.88 83 ILE A O 1
ATOM 697 N N . LYS A 1 84 ? -18.860 -9.988 33.185 1.00 88.81 84 LYS A N 1
ATOM 698 C CA . LYS A 1 84 ? -18.210 -10.979 34.051 1.00 88.81 84 LYS A CA 1
ATOM 699 C C . LYS A 1 84 ? -18.211 -10.553 35.525 1.00 88.81 84 LYS A C 1
ATOM 701 O O . LYS A 1 84 ? -18.397 -11.404 36.388 1.00 88.81 84 LYS A O 1
ATOM 706 N N . GLY A 1 85 ? -18.029 -9.261 35.807 1.00 76.81 85 GLY A N 1
ATOM 707 C CA . GLY A 1 85 ? -18.048 -8.695 37.161 1.00 76.81 85 GLY A CA 1
ATOM 708 C C . GLY A 1 85 ? -19.450 -8.480 37.748 1.00 76.81 85 GLY A C 1
ATOM 709 O O . GLY A 1 85 ? -19.587 -8.410 38.963 1.00 76.81 85 GLY A O 1
ATOM 710 N N . GLY A 1 86 ? -20.495 -8.419 36.916 1.00 62.72 86 GLY A N 1
ATOM 711 C CA . GLY A 1 86 ? -21.885 -8.199 37.337 1.00 62.72 86 GLY A CA 1
ATOM 712 C C . GLY A 1 86 ? -22.616 -9.423 37.906 1.00 62.72 86 GLY A C 1
ATOM 713 O O . GLY A 1 86 ? -23.791 -9.318 38.244 1.00 62.72 86 GLY A O 1
ATOM 714 N N . LYS A 1 87 ? -21.959 -10.585 38.024 1.00 57.97 87 LYS A N 1
ATOM 715 C CA . LYS A 1 87 ? -22.510 -11.771 38.705 1.00 57.97 87 LYS A CA 1
ATOM 716 C C . LYS A 1 87 ? -21.955 -11.886 40.126 1.00 57.97 87 LYS A C 1
ATOM 718 O O . LYS A 1 87 ? -21.158 -12.773 40.415 1.00 57.97 87 LYS A O 1
ATOM 723 N N . ALA A 1 88 ? -22.373 -10.975 40.994 1.00 54.84 88 ALA A N 1
ATOM 724 C CA . ALA A 1 88 ? -22.223 -11.094 42.441 1.00 54.84 88 ALA A CA 1
ATOM 725 C C . ALA A 1 88 ? -23.362 -10.320 43.121 1.00 54.84 88 ALA A C 1
ATOM 727 O O . ALA A 1 88 ? -23.189 -9.179 43.543 1.00 54.84 88 ALA A O 1
ATOM 728 N N . ALA A 1 89 ? -24.540 -10.939 43.155 1.00 47.19 89 ALA A N 1
ATOM 729 C CA . ALA A 1 89 ? -25.633 -10.631 44.068 1.00 47.19 89 ALA A CA 1
ATOM 730 C C . ALA A 1 89 ? -26.380 -11.938 44.347 1.00 47.19 89 ALA A C 1
ATOM 732 O O . ALA A 1 89 ? -26.668 -12.650 43.355 1.00 47.19 89 ALA A O 1
#

Mean predicted aligned error: 8.68 Å

InterPro domains:
  IPR005162 Retrotransposon-derived protein PEG10, N-terminal capsid-like domain [PF03732] (1-61)

pLDDT: mean 85.97, std 8.21, range [47.19, 94.25]

Sequence (89 aa):
MKAIMRRRFIPNYYQRDLNKKLQTLTQGNKNVEDYHKEMEIAMIRANVEEDRKATMERFLAEIANVVKLQHYVELTNMVHMAIKGGKAA

Organism: NCBI:txid47621

Radius of gyration: 21.78 Å; Cα contacts (8 Å, |Δi|>4): 22; chains: 1; bounding box: 46×26×71 Å

Foldseek 3Di:
DVVVCCVVPPDPCNLVVLVVCLVPQACPPHDPVVSVVVNVVSCVSNVHDDDPVVVVVVSCVRVVVVVVVVVVVVVVVVVVVCVVVVPDD

Secondary structure (DSSP, 8-state):
-HHHHHHHHS-TTHHHHHHHHHHT---TTS-HHHHHHHHHHHHHHHT----HHHHHHHHHHHHHHHHHHHHHHHHHHHHHHHHHHT---

Solvent-accessible surface area (backbone atoms only — not comparable to full-atom values): 5267 Å² total; per-residue (Å²): 108,71,68,62,52,45,69,74,73,47,61,94,56,50,64,58,54,37,47,48,52,50,72,70,60,72,55,80,92,50,55,73,66,63,35,50,55,52,49,52,54,35,30,61,73,48,71,50,88,75,56,72,65,60,55,48,52,53,53,51,54,53,52,50,49,53,55,54,51,50,55,50,51,52,52,51,49,51,52,53,51,51,62,66,65,67,77,78,128